Protein AF-A0A4P9ZLX4-F1 (afdb_monomer)

Radius of gyration: 13.21 Å; Cα contacts (8 Å, |Δi|>4): 28; chains: 1; bounding box: 38×22×38 Å

Structure (mmCIF, N/CA/C/O backbone):
data_AF-A0A4P9ZLX4-F1
#
_entry.id   AF-A0A4P9ZLX4-F1
#
loop_
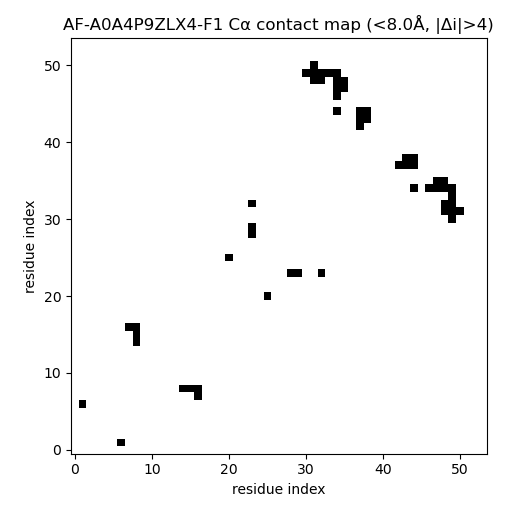_atom_site.group_PDB
_atom_site.id
_atom_site.type_symbol
_atom_site.label_atom_id
_atom_site.label_alt_id
_atom_site.label_comp_id
_atom_site.label_asym_id
_atom_site.label_entity_id
_atom_site.label_seq_id
_atom_site.pdbx_PDB_ins_code
_atom_site.Cartn_x
_atom_site.Cartn_y
_atom_site.Cartn_z
_atom_site.occupancy
_atom_site.B_iso_or_equiv
_atom_site.auth_seq_id
_atom_site.auth_comp_id
_atom_site.auth_asym_id
_atom_site.auth_atom_id
_atom_site.pdbx_PDB_model_num
ATOM 1 N N . GLY A 1 1 ? 2.852 2.222 20.750 1.00 56.25 1 GLY A N 1
ATOM 2 C CA . GLY A 1 1 ? 1.889 3.221 20.246 1.00 56.25 1 GLY A CA 1
ATOM 3 C C . GLY A 1 1 ? 1.781 3.061 18.745 1.00 56.25 1 GLY A C 1
ATOM 4 O O . GLY A 1 1 ? 2.739 2.545 18.176 1.00 56.25 1 GLY A O 1
ATOM 5 N N . PRO A 1 2 ? 0.658 3.431 18.111 1.00 70.38 2 PRO A N 1
ATOM 6 C CA . PRO A 1 2 ? 0.567 3.419 16.654 1.00 70.38 2 PRO A CA 1
ATOM 7 C C . PRO A 1 2 ? 1.696 4.283 16.080 1.00 70.38 2 PRO A C 1
ATOM 9 O O . PRO A 1 2 ? 1.964 5.375 16.584 1.00 70.38 2 PRO A O 1
ATOM 12 N N . VAL A 1 3 ? 2.409 3.761 15.083 1.00 70.00 3 VAL A N 1
ATOM 13 C CA . VAL A 1 3 ? 3.424 4.532 14.359 1.00 70.00 3 VAL A CA 1
ATOM 14 C C . VAL A 1 3 ? 2.685 5.644 13.621 1.00 70.00 3 VAL A C 1
ATOM 16 O O . VAL A 1 3 ? 1.733 5.372 12.886 1.00 70.00 3 VAL A O 1
ATOM 19 N N . ALA A 1 4 ? 3.080 6.896 13.856 1.00 67.56 4 ALA A N 1
ATOM 20 C CA . ALA A 1 4 ? 2.467 8.038 13.191 1.00 67.56 4 ALA A CA 1
ATOM 21 C C . ALA A 1 4 ? 2.538 7.842 11.666 1.00 67.56 4 ALA A C 1
ATOM 23 O O . ALA A 1 4 ? 3.616 7.606 11.126 1.00 67.56 4 ALA A O 1
ATOM 24 N N . GLY A 1 5 ? 1.385 7.902 10.993 1.00 71.94 5 GLY A N 1
ATOM 25 C CA . GLY A 1 5 ? 1.275 7.702 9.544 1.00 71.94 5 GLY A CA 1
ATOM 26 C C . GLY A 1 5 ? 0.962 6.275 9.073 1.00 71.94 5 GLY A C 1
ATOM 27 O O . GLY A 1 5 ? 0.813 6.089 7.874 1.00 71.94 5 GLY A O 1
ATOM 28 N N . LEU A 1 6 ? 0.825 5.284 9.968 1.00 76.81 6 LEU A N 1
ATOM 29 C CA . LEU A 1 6 ? 0.400 3.913 9.606 1.00 76.81 6 LEU A CA 1
ATOM 30 C C . LEU A 1 6 ? -1.061 3.591 9.965 1.00 76.81 6 LEU A C 1
ATOM 32 O O . LEU A 1 6 ? -1.479 2.441 9.870 1.00 76.81 6 LEU A O 1
ATOM 36 N N . MET A 1 7 ? -1.832 4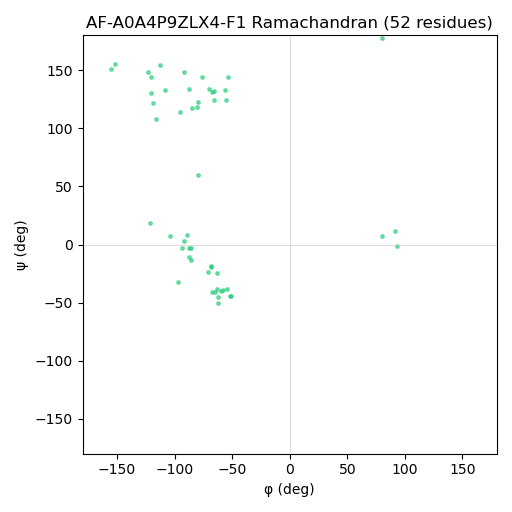.581 10.414 1.00 87.25 7 MET A N 1
ATOM 37 C CA . MET A 1 7 ? -3.259 4.410 10.697 1.00 87.25 7 MET A CA 1
ATOM 38 C C . MET A 1 7 ? -4.092 4.757 9.456 1.00 87.25 7 MET A C 1
ATOM 40 O O . MET A 1 7 ? -3.696 5.667 8.721 1.00 87.25 7 MET A O 1
ATOM 44 N N . PRO A 1 8 ? -5.251 4.103 9.250 1.00 89.00 8 PRO A N 1
ATOM 45 C CA . PRO A 1 8 ? -6.205 4.508 8.225 1.00 89.00 8 PRO A CA 1
ATOM 46 C C . PRO A 1 8 ? -6.590 5.983 8.366 1.00 89.00 8 PRO A C 1
ATOM 48 O O . PRO A 1 8 ? -6.719 6.510 9.474 1.00 89.00 8 PRO A O 1
ATOM 51 N N . VAL A 1 9 ? -6.790 6.648 7.233 1.00 91.19 9 VAL A N 1
ATOM 52 C CA . VAL A 1 9 ? -7.294 8.021 7.183 1.00 91.19 9 VAL A CA 1
ATOM 53 C C . VAL A 1 9 ? -8.817 7.988 7.251 1.00 91.19 9 VAL A C 1
ATOM 55 O O . VAL A 1 9 ? -9.469 7.466 6.353 1.00 91.19 9 VAL A O 1
ATOM 58 N N . GLU A 1 10 ? -9.397 8.569 8.297 1.00 92.44 10 GLU A N 1
ATOM 59 C CA . GLU A 1 10 ? -10.849 8.601 8.504 1.00 92.44 10 GLU A CA 1
ATOM 60 C C . GLU A 1 10 ? -11.415 10.024 8.375 1.00 92.44 10 GLU A C 1
ATOM 62 O O . GLU A 1 10 ? -10.720 11.016 8.592 1.00 92.44 10 GLU A O 1
ATOM 67 N N . GLY A 1 11 ? -12.700 10.133 8.022 1.00 93.81 11 GLY A N 1
ATOM 68 C CA . GLY A 1 11 ? -13.424 11.411 7.982 1.00 93.81 11 GLY A CA 1
ATOM 69 C C . GLY A 1 11 ? -13.189 12.277 6.737 1.00 93.81 11 GLY A C 1
ATOM 70 O O . GLY A 1 11 ? -13.677 13.405 6.691 1.00 93.81 11 GLY A O 1
ATOM 71 N N . VAL A 1 12 ? -12.488 11.766 5.717 1.00 95.06 12 VAL A N 1
ATOM 72 C CA . VAL A 1 12 ? -12.218 12.479 4.457 1.00 95.06 12 VAL A CA 1
ATOM 73 C C . VAL A 1 12 ? -12.877 11.742 3.290 1.00 95.06 12 VAL A C 1
ATOM 75 O O . VAL A 1 12 ? -12.415 10.685 2.883 1.00 95.06 12 VAL A O 1
ATOM 78 N N . SER A 1 13 ? -13.954 12.300 2.726 1.00 93.12 13 SER A N 1
ATOM 79 C CA . SER A 1 13 ? -14.764 11.634 1.685 1.00 93.12 13 SER A CA 1
ATOM 80 C C . SER A 1 13 ? -14.062 11.450 0.337 1.00 93.12 13 SER A C 1
ATOM 82 O O . SER A 1 13 ? -14.502 10.642 -0.473 1.00 93.12 13 SER A O 1
ATOM 84 N N . SER A 1 14 ? -12.996 12.205 0.078 1.00 94.94 14 SER A N 1
ATOM 85 C CA . SER A 1 14 ? -12.206 12.122 -1.153 1.00 94.94 14 SER A CA 1
ATOM 86 C C . SER A 1 14 ? -11.024 11.153 -1.059 1.00 94.94 14 SER A C 1
ATOM 88 O O . SER A 1 14 ? -10.224 11.106 -1.990 1.00 94.94 14 SER A O 1
ATOM 90 N N . ILE A 1 15 ? -10.856 10.453 0.068 1.00 93.88 15 ILE A N 1
ATOM 91 C CA . ILE A 1 15 ? -9.747 9.524 0.303 1.00 93.88 15 ILE A CA 1
ATOM 92 C C . ILE A 1 15 ? -10.313 8.132 0.564 1.00 93.88 15 ILE A C 1
ATOM 94 O O . ILE A 1 15 ? -11.180 7.946 1.414 1.00 93.88 15 ILE A O 1
ATOM 98 N N . GLU A 1 16 ? -9.769 7.155 -0.149 1.00 92.88 16 GLU A N 1
ATOM 99 C CA . GLU A 1 16 ? -10.022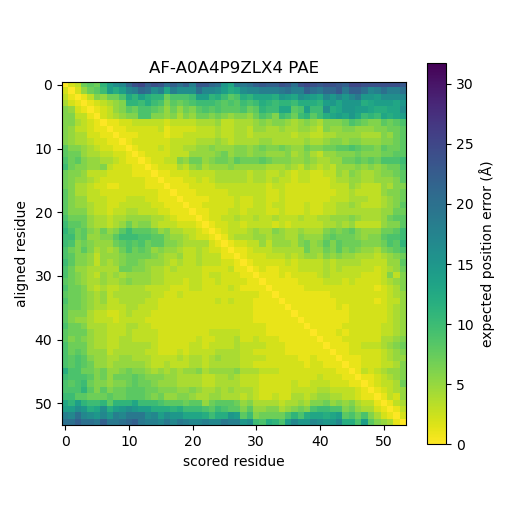 5.738 0.067 1.00 92.88 16 GLU A CA 1
ATOM 100 C C . GLU A 1 16 ? -8.773 5.095 0.678 1.00 92.88 16 GLU A C 1
ATOM 102 O O . GLU A 1 16 ? -7.654 5.331 0.218 1.00 92.88 16 GLU A O 1
ATOM 107 N N . ASN A 1 17 ? -8.958 4.297 1.732 1.00 92.69 17 ASN A N 1
ATOM 108 C CA . ASN A 1 17 ? -7.877 3.495 2.299 1.00 92.69 17 ASN A CA 1
ATOM 109 C C . ASN A 1 17 ? -7.810 2.161 1.568 1.00 92.69 17 ASN A C 1
ATOM 111 O O . ASN A 1 17 ? -8.829 1.494 1.405 1.00 92.69 17 ASN A O 1
ATOM 115 N N . ILE A 1 18 ? -6.602 1.753 1.200 1.00 91.19 18 ILE A N 1
ATOM 116 C CA . ILE A 1 18 ? -6.357 0.491 0.510 1.00 91.19 18 ILE A CA 1
ATOM 117 C C . ILE A 1 18 ? -5.450 -0.352 1.395 1.00 91.19 18 ILE A C 1
ATOM 119 O O . ILE A 1 18 ? -4.355 0.081 1.759 1.00 91.19 18 ILE A O 1
ATOM 123 N N . ASP A 1 19 ? -5.929 -1.540 1.760 1.00 90.00 19 ASP A N 1
ATOM 124 C CA . ASP A 1 19 ? -5.142 -2.505 2.520 1.00 90.00 19 ASP A CA 1
ATOM 125 C C . ASP A 1 19 ? -4.186 -3.242 1.579 1.00 90.00 19 ASP A C 1
ATOM 127 O O . ASP A 1 19 ? -4.593 -3.853 0.592 1.00 90.00 19 ASP A O 1
ATOM 131 N N . ILE A 1 20 ? -2.897 -3.151 1.889 1.00 89.94 20 ILE A N 1
ATOM 132 C CA . ILE A 1 20 ? -1.801 -3.737 1.113 1.00 89.94 20 ILE A CA 1
ATOM 133 C C . ILE A 1 20 ? -0.970 -4.710 1.953 1.00 89.94 20 ILE A C 1
ATOM 135 O O . ILE A 1 20 ? 0.166 -5.019 1.591 1.00 89.94 20 ILE A O 1
ATOM 139 N N . THR A 1 21 ? -1.517 -5.184 3.076 1.00 88.69 21 THR A N 1
ATOM 140 C CA . THR A 1 21 ? -0.828 -6.087 4.009 1.00 88.69 21 THR A CA 1
ATOM 141 C C . THR A 1 21 ? -0.302 -7.344 3.311 1.00 88.69 21 THR A C 1
ATOM 143 O O . THR A 1 21 ? 0.820 -7.762 3.577 1.00 88.69 21 THR A O 1
ATOM 146 N N . ASP A 1 22 ? -1.055 -7.890 2.353 1.00 90.00 22 ASP A N 1
ATOM 147 C CA . ASP A 1 22 ? -0.664 -9.092 1.602 1.00 90.00 22 ASP A CA 1
ATOM 148 C C . ASP A 1 22 ? 0.221 -8.797 0.376 1.00 90.00 22 ASP A C 1
ATOM 150 O O . ASP A 1 22 ? 0.636 -9.709 -0.339 1.00 90.00 22 ASP A O 1
ATOM 154 N N . VAL A 1 23 ? 0.492 -7.518 0.094 1.00 87.69 23 VAL A N 1
ATOM 155 C CA . VAL A 1 23 ? 1.227 -7.080 -1.102 1.00 87.69 23 VAL A CA 1
ATOM 156 C C . VAL A 1 23 ? 2.705 -6.847 -0.799 1.00 87.69 23 VAL A C 1
ATOM 158 O O . VAL A 1 23 ? 3.532 -7.047 -1.687 1.00 87.69 23 VAL A O 1
ATOM 161 N N . MET A 1 24 ? 3.061 -6.412 0.415 1.00 87.31 24 MET A N 1
ATOM 162 C CA . MET A 1 24 ? 4.450 -6.110 0.774 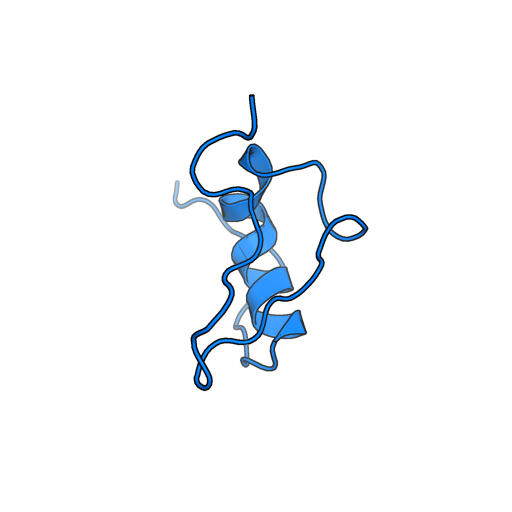1.00 87.31 24 MET A CA 1
ATOM 163 C C . MET A 1 24 ? 4.770 -6.291 2.258 1.00 87.31 24 MET A C 1
ATOM 165 O O . MET A 1 24 ? 3.925 -6.092 3.127 1.00 87.31 24 MET A O 1
ATOM 169 N N . ASP A 1 25 ? 6.052 -6.526 2.543 1.00 84.75 25 ASP A N 1
ATOM 170 C CA . ASP A 1 25 ? 6.591 -6.698 3.896 1.00 84.75 25 ASP A CA 1
ATOM 171 C C . ASP A 1 25 ? 6.816 -5.356 4.624 1.00 84.75 25 ASP A C 1
ATOM 173 O O . ASP A 1 25 ? 7.921 -4.999 5.042 1.00 84.75 25 ASP A O 1
ATOM 177 N N . GLY A 1 26 ? 5.737 -4.594 4.791 1.00 83.06 26 GLY A N 1
ATOM 178 C CA . GLY A 1 26 ? 5.707 -3.371 5.589 1.00 83.06 26 GLY A CA 1
ATOM 179 C C . GLY A 1 26 ? 6.257 -2.112 4.905 1.00 83.06 26 GLY A C 1
ATOM 180 O O . GLY A 1 26 ? 6.736 -2.108 3.774 1.00 83.06 26 GLY A O 1
ATOM 181 N N . HIS A 1 27 ? 6.180 -0.992 5.629 1.00 80.94 27 HIS A N 1
ATOM 182 C CA . HIS A 1 27 ? 6.343 0.357 5.070 1.00 80.94 27 HIS A CA 1
ATOM 183 C C . HIS A 1 27 ? 7.722 0.659 4.458 1.00 80.94 27 HIS A C 1
ATOM 185 O O . HIS A 1 27 ? 7.839 1.514 3.585 1.00 80.94 27 HIS A O 1
ATOM 191 N N . MET A 1 28 ? 8.783 -0.030 4.877 1.00 85.88 28 MET A N 1
ATOM 192 C CA . MET A 1 28 ? 10.117 0.192 4.307 1.00 85.88 28 MET A CA 1
ATOM 193 C C . MET A 1 28 ? 10.215 -0.266 2.842 1.00 85.88 28 MET A C 1
ATOM 195 O O . MET A 1 28 ? 11.099 0.191 2.120 1.00 85.88 28 MET A O 1
ATOM 199 N N . ALA A 1 29 ? 9.293 -1.120 2.386 1.00 87.94 29 ALA A N 1
ATOM 200 C CA . ALA A 1 29 ? 9.249 -1.637 1.023 1.00 87.94 29 ALA A CA 1
ATOM 201 C C . ALA A 1 29 ? 8.466 -0.742 0.038 1.00 87.94 29 ALA A C 1
ATOM 203 O O . ALA A 1 29 ? 8.450 -1.029 -1.158 1.00 87.94 29 ALA A O 1
ATOM 204 N N . TYR A 1 30 ? 7.857 0.367 0.485 1.00 87.88 30 TYR A N 1
ATOM 205 C CA . TYR A 1 30 ? 7.012 1.215 -0.373 1.00 87.88 30 TYR A CA 1
ATOM 206 C C . TYR A 1 30 ? 7.689 1.639 -1.681 1.00 87.88 30 TYR A C 1
ATOM 208 O O . TYR A 1 30 ? 7.072 1.584 -2.744 1.00 87.88 30 TYR A O 1
ATOM 216 N N . ARG A 1 31 ? 8.962 2.051 -1.617 1.00 89.19 31 ARG A N 1
ATOM 217 C CA . ARG A 1 31 ? 9.698 2.559 -2.784 1.00 89.19 31 ARG A CA 1
ATOM 218 C C . ARG A 1 31 ? 9.839 1.493 -3.871 1.00 89.19 31 ARG A C 1
ATOM 220 O O . ARG A 1 31 ? 9.493 1.759 -5.016 1.00 89.19 31 ARG A O 1
ATOM 227 N N . SER A 1 32 ? 10.302 0.296 -3.515 1.00 91.00 32 SER A N 1
ATOM 228 C CA . SER A 1 32 ? 10.531 -0.781 -4.485 1.00 91.00 32 SER A CA 1
ATOM 229 C C . SER A 1 32 ? 9.229 -1.377 -5.032 1.00 91.00 32 SER A C 1
ATOM 231 O O . SER A 1 32 ? 9.209 -1.919 -6.135 1.00 91.00 32 SER A O 1
ATOM 233 N N . TYR A 1 33 ? 8.123 -1.247 -4.296 1.00 92.56 33 TYR A N 1
ATOM 234 C CA . TYR A 1 33 ? 6.801 -1.717 -4.711 1.00 92.56 33 TYR A CA 1
ATOM 235 C C . TYR A 1 33 ? 5.949 -0.658 -5.415 1.00 92.56 33 TYR A C 1
ATOM 237 O O . TYR A 1 33 ? 4.856 -0.988 -5.876 1.00 92.56 33 TYR A O 1
ATOM 245 N N . MET A 1 34 ? 6.426 0.585 -5.538 1.00 92.69 34 MET A N 1
ATOM 246 C CA . MET A 1 34 ? 5.635 1.696 -6.074 1.00 92.69 34 MET A CA 1
ATOM 247 C C . MET A 1 34 ? 4.962 1.381 -7.423 1.00 92.69 34 MET A C 1
ATOM 249 O O . MET A 1 34 ? 3.764 1.638 -7.542 1.00 92.69 34 MET A O 1
ATOM 253 N N . PRO A 1 35 ? 5.637 0.762 -8.416 1.00 94.12 35 PRO A N 1
ATOM 254 C CA . PRO A 1 35 ? 4.982 0.449 -9.687 1.00 94.12 35 PRO A CA 1
ATOM 255 C C . PRO A 1 35 ? 3.822 -0.547 -9.529 1.00 94.12 35 PRO A C 1
ATOM 257 O O . PRO A 1 35 ? 2.757 -0.368 -10.115 1.00 94.12 35 PRO A O 1
ATOM 260 N N . ARG A 1 36 ? 3.968 -1.549 -8.653 1.00 93.25 36 ARG A N 1
ATOM 261 C CA . ARG A 1 36 ? 2.892 -2.507 -8.349 1.00 93.25 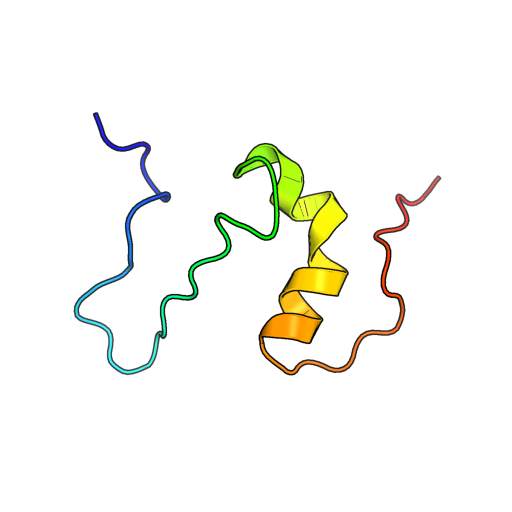36 ARG A CA 1
ATOM 262 C C . ARG A 1 36 ? 1.728 -1.852 -7.612 1.00 93.25 36 ARG A C 1
ATOM 264 O O . ARG A 1 36 ? 0.578 -2.121 -7.946 1.00 93.25 36 ARG A O 1
ATOM 271 N N . LEU A 1 37 ? 2.013 -0.969 -6.656 1.00 93.38 37 L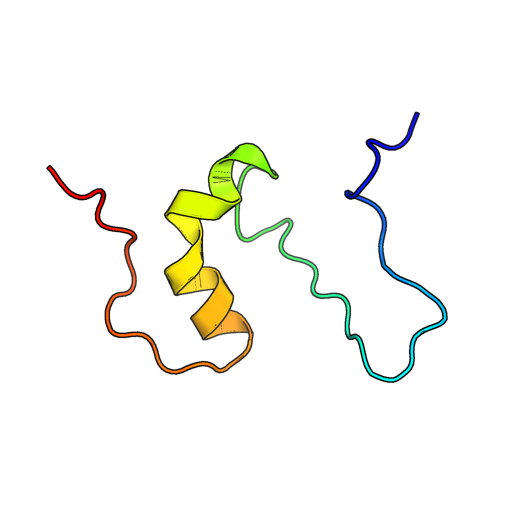EU A N 1
ATOM 272 C CA . LEU A 1 37 ? 0.982 -0.223 -5.932 1.00 93.38 37 LEU A CA 1
ATOM 273 C C . LEU A 1 37 ? 0.159 0.678 -6.853 1.00 93.38 37 LEU A C 1
ATOM 275 O O . LEU A 1 37 ? -1.066 0.668 -6.784 1.00 93.38 37 LEU A O 1
ATOM 279 N N . LEU A 1 38 ? 0.816 1.416 -7.748 1.00 94.50 38 LEU A N 1
ATOM 280 C CA . LEU A 1 38 ? 0.133 2.268 -8.723 1.00 94.50 38 LEU A CA 1
ATOM 281 C C . LEU A 1 38 ? -0.791 1.454 -9.637 1.00 94.50 38 LEU A C 1
ATOM 283 O O . LEU A 1 38 ? -1.922 1.862 -9.897 1.00 94.50 38 LEU A O 1
ATOM 287 N N . LYS A 1 39 ? -0.351 0.264 -10.053 1.00 94.25 39 LYS A N 1
ATOM 288 C CA . LYS A 1 39 ? -1.165 -0.663 -10.845 1.00 94.25 39 LYS A CA 1
ATOM 289 C C . LYS A 1 39 ? -2.389 -1.178 -10.080 1.00 94.25 39 LYS A C 1
ATOM 291 O O . LYS A 1 39 ? -3.467 -1.251 -10.661 1.00 94.25 39 LYS A O 1
ATOM 296 N N . ILE A 1 40 ? -2.248 -1.494 -8.786 1.00 93.12 40 ILE A N 1
ATOM 297 C CA . ILE A 1 40 ? -3.362 -1.939 -7.922 1.00 93.12 40 ILE A CA 1
ATOM 298 C C . ILE A 1 40 ? -4.479 -0.896 -7.879 1.00 93.12 40 ILE A C 1
ATOM 300 O O . ILE A 1 40 ? -5.652 -1.254 -7.932 1.00 93.12 40 ILE A O 1
ATOM 304 N N . VAL A 1 41 ? -4.121 0.388 -7.831 1.00 93.69 41 VAL A N 1
ATOM 305 C CA . VAL A 1 41 ? -5.101 1.483 -7.771 1.00 93.69 41 VAL A CA 1
ATOM 306 C C . VAL A 1 41 ? -5.540 1.978 -9.160 1.00 93.69 41 VAL A C 1
ATOM 308 O O . VAL A 1 41 ? -6.261 2.966 -9.266 1.00 93.69 41 VAL A O 1
ATOM 311 N N . GLY A 1 42 ? -5.135 1.282 -10.229 1.00 94.50 42 GLY A N 1
ATOM 312 C CA . GLY A 1 42 ? -5.630 1.496 -11.591 1.00 94.50 42 GLY A CA 1
ATOM 313 C C . GLY A 1 42 ? -4.835 2.480 -12.451 1.00 94.50 42 GLY A C 1
ATOM 31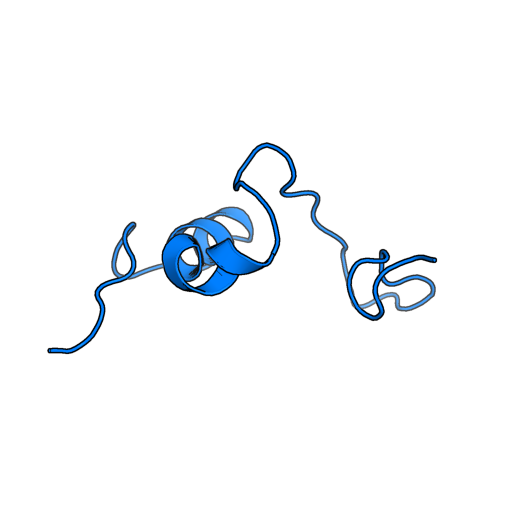4 O O . GLY A 1 42 ? -5.311 2.845 -13.525 1.00 94.50 42 GLY A O 1
ATOM 315 N N . PHE A 1 43 ? -3.640 2.907 -12.035 1.00 96.06 43 PHE A N 1
ATOM 316 C CA . PHE A 1 43 ? -2.765 3.684 -12.916 1.00 96.06 43 PHE A CA 1
ATOM 317 C C . PHE A 1 43 ? -2.092 2.788 -13.957 1.00 96.06 43 PHE A C 1
ATOM 319 O O . PHE A 1 43 ? -1.663 1.668 -13.669 1.00 96.06 43 PHE A O 1
ATOM 326 N N . GLU A 1 44 ? -1.921 3.327 -15.162 1.00 96.00 44 GLU A N 1
ATOM 327 C CA . GLU A 1 44 ? -0.996 2.755 -16.133 1.00 96.00 44 GLU A CA 1
ATOM 328 C C . GLU A 1 44 ? 0.445 2.979 -15.668 1.00 96.00 44 GLU A C 1
ATOM 330 O O . GLU A 1 44 ? 0.827 4.077 -15.255 1.00 96.00 44 GLU A O 1
ATOM 335 N N . VAL A 1 45 ? 1.252 1.925 -15.746 1.00 95.00 45 VAL A N 1
ATOM 336 C CA . VAL A 1 45 ? 2.663 1.946 -15.359 1.00 95.00 45 VAL A CA 1
ATOM 337 C C . VAL A 1 45 ? 3.533 1.515 -16.527 1.00 95.00 45 VAL A C 1
ATOM 339 O O . VAL A 1 45 ? 3.133 0.707 -17.362 1.00 95.00 45 VAL A O 1
ATOM 342 N N . THR A 1 46 ? 4.744 2.058 -16.587 1.00 93.19 46 THR A N 1
ATOM 343 C CA .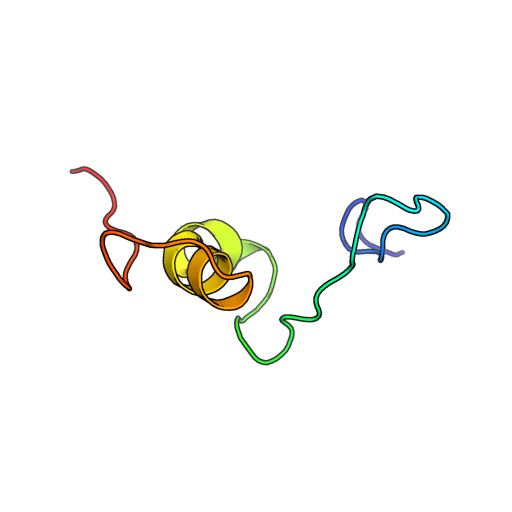 THR A 1 46 ? 5.722 1.749 -17.639 1.00 93.19 46 THR A CA 1
ATOM 344 C C . THR A 1 46 ? 6.560 0.502 -17.339 1.00 93.19 46 THR A C 1
ATOM 346 O O . THR A 1 46 ? 7.233 -0.003 -18.233 1.00 93.19 46 THR A O 1
ATOM 349 N N . SER A 1 47 ? 6.533 0.008 -16.097 1.00 91.88 47 SER A N 1
ATOM 350 C CA . SER A 1 47 ? 7.260 -1.171 -15.613 1.00 91.88 47 SER A CA 1
ATOM 351 C C . SER A 1 47 ? 6.530 -1.766 -14.405 1.00 91.88 47 SER A C 1
ATOM 353 O O . SER A 1 47 ? 5.898 -1.027 -13.652 1.00 91.88 47 SER A O 1
ATOM 355 N N . ASP A 1 48 ? 6.647 -3.079 -14.195 1.00 89.31 48 ASP A N 1
ATOM 356 C CA . ASP A 1 48 ? 6.156 -3.762 -12.986 1.00 89.31 48 ASP A CA 1
ATOM 357 C C . ASP A 1 48 ? 7.194 -3.760 -11.843 1.00 89.31 48 ASP A C 1
ATOM 359 O O . ASP A 1 48 ? 6.868 -4.080 -10.698 1.00 89.31 48 ASP A O 1
ATOM 363 N N . GLU A 1 49 ? 8.435 -3.359 -12.130 1.00 89.19 49 GLU A N 1
ATOM 364 C CA . GLU A 1 49 ? 9.544 -3.309 -11.176 1.00 89.19 49 GLU A CA 1
ATOM 365 C C . GLU A 1 49 ? 10.095 -1.891 -11.030 1.00 89.19 49 GLU A C 1
ATOM 367 O O . GLU A 1 49 ? 10.149 -1.117 -11.994 1.00 89.19 49 GLU A O 1
ATOM 372 N N . PHE A 1 50 ? 10.509 -1.553 -9.807 1.00 89.69 50 PHE A N 1
ATOM 373 C CA . PHE A 1 50 ? 11.204 -0.305 -9.533 1.00 89.69 50 PHE A CA 1
ATOM 374 C C . PHE A 1 50 ? 12.679 -0.457 -9.910 1.00 89.69 50 PHE A C 1
ATOM 376 O O . PHE A 1 50 ? 13.384 -1.280 -9.330 1.00 89.69 50 PHE A O 1
ATOM 383 N N . LEU A 1 51 ? 13.136 0.345 -10.869 1.00 85.25 51 LEU A N 1
ATOM 384 C CA . LEU A 1 51 ? 14.536 0.403 -11.274 1.00 85.25 51 LEU A CA 1
ATOM 385 C C . LEU A 1 51 ? 15.203 1.553 -10.517 1.00 85.25 51 LEU A C 1
ATOM 387 O O . LEU A 1 51 ? 14.844 2.716 -10.720 1.00 85.25 51 LEU A O 1
ATOM 391 N N . ASP A 1 52 ? 16.144 1.236 -9.627 1.00 79.31 52 ASP A N 1
ATOM 392 C CA . ASP A 1 52 ? 17.004 2.267 -9.052 1.00 79.31 52 ASP A CA 1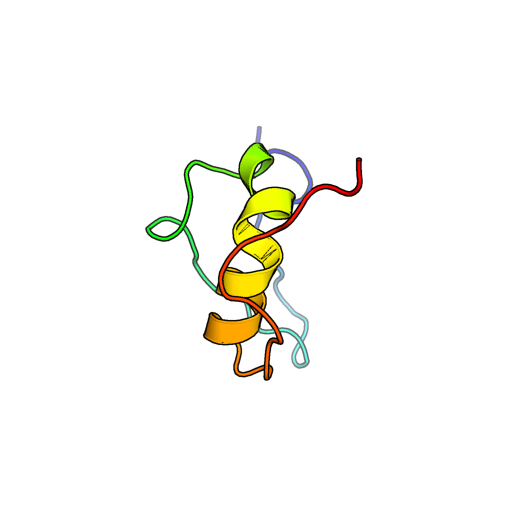
ATOM 393 C C . ASP A 1 52 ? 17.887 2.851 -10.171 1.00 79.31 52 ASP A C 1
ATOM 395 O O . ASP A 1 52 ? 18.448 2.088 -10.960 1.00 79.31 52 ASP A O 1
ATOM 399 N N . PRO A 1 53 ? 17.982 4.185 -10.295 1.00 77.25 53 PRO A N 1
ATOM 400 C CA . PRO A 1 53 ? 18.951 4.790 -11.196 1.00 77.25 53 PRO A CA 1
ATOM 401 C C . PRO A 1 53 ? 20.368 4.519 -10.670 1.00 77.25 53 PRO A C 1
ATOM 403 O O . PRO A 1 53 ? 20.618 4.731 -9.480 1.00 77.25 53 PRO A O 1
ATOM 406 N N . ASP A 1 54 ? 21.253 4.056 -11.558 1.00 75.25 54 ASP A N 1
ATOM 407 C CA . ASP A 1 54 ? 22.693 3.882 -11.301 1.00 75.25 54 ASP A CA 1
ATOM 408 C C . ASP A 1 54 ? 23.393 5.197 -10.902 1.00 75.25 54 ASP A C 1
ATOM 410 O O . ASP A 1 54 ? 23.019 6.273 -11.437 1.00 75.25 54 ASP A O 1
#

Organism: NCBI:txid215637

InterPro domains:
  IPR007941 Protein of unknown function DUF726 [PF05277] (3-44)

pLDDT: mean 87.74, std 8.32, range [56.25, 96.06]

Foldseek 3Di:
DPDPPPDDDPDDPVDDDDDCVVPDDDDVCCQQQVQVVCVVVPDDHPDRTRDDDD

Mean predicted aligned error: 5.17 Å

Secondary structure (DSSP, 8-state):
-PPTT-SPP-S-TT------TTTSSSGGGHHHHHHHHHHHTT---S-SS-----

Sequence (54 aa):
GPVAGLMPVEGVSSIENIDITDVMDGHMAYRSYMPRLLKIVGFEVTSDEFLDPD

Solvent-accessible surface area (backbone atoms only — not comparable to full-atom values): 3867 Å² total; per-residue (Å²): 128,84,60,89,89,77,64,83,78,75,96,47,93,92,59,83,80,79,90,51,74,93,76,49,91,53,80,88,43,50,71,61,41,41,36,48,53,42,43,75,78,69,44,90,65,98,47,79,63,57,78,78,84,131